Protein AF-A0A161MKS6-F1 (afdb_monomer_lite)

Structure (mmCIF, N/CA/C/O backbone):
data_AF-A0A161MKS6-F1
#
_entry.id   AF-A0A161MKS6-F1
#
loop_
_atom_site.group_PDB
_atom_site.id
_atom_site.type_symbol
_atom_site.label_atom_id
_atom_site.label_alt_id
_atom_site.label_comp_id
_atom_site.label_asym_id
_atom_site.label_entity_id
_atom_site.label_seq_id
_atom_site.pdbx_PDB_ins_code
_atom_site.Cartn_x
_atom_site.Cartn_y
_atom_site.Cartn_z
_atom_site.occupancy
_atom_site.B_iso_or_equiv
_atom_site.auth_seq_id
_atom_site.auth_comp_id
_atom_site.auth_asym_id
_atom_site.auth_atom_id
_atom_site.pdbx_PDB_model_num
ATOM 1 N N . GLY A 1 1 ? -2.734 -14.173 -0.944 1.00 78.94 1 GLY A N 1
ATOM 2 C CA . GLY A 1 1 ? -2.696 -15.496 -1.613 1.00 78.94 1 GLY A CA 1
ATOM 3 C C . GLY A 1 1 ? -1.335 -16.158 -1.455 1.00 78.94 1 GLY A C 1
ATOM 4 O O . GLY A 1 1 ? -0.378 -15.473 -1.113 1.00 78.94 1 GLY A O 1
ATOM 5 N N . ASP A 1 2 ? -1.222 -17.461 -1.713 1.00 86.56 2 ASP A N 1
ATOM 6 C CA . ASP A 1 2 ? -0.013 -18.244 -1.380 1.00 86.56 2 ASP A CA 1
ATOM 7 C C . ASP A 1 2 ? 1.239 -17.820 -2.153 1.00 86.56 2 ASP A C 1
ATOM 9 O O . ASP A 1 2 ? 2.323 -17.746 -1.580 1.00 86.56 2 ASP A O 1
ATOM 13 N N . LYS A 1 3 ? 1.086 -17.419 -3.422 1.00 88.94 3 LYS A N 1
ATOM 14 C CA . LYS A 1 3 ? 2.189 -16.859 -4.225 1.00 88.94 3 LYS A CA 1
ATOM 15 C C . LYS A 1 3 ? 2.792 -15.598 -3.592 1.00 88.94 3 LYS A C 1
ATOM 17 O O . LYS A 1 3 ? 4.005 -15.427 -3.609 1.00 88.94 3 LYS A O 1
ATOM 22 N N . TYR A 1 4 ? 1.950 -14.742 -3.006 1.00 85.06 4 TYR A N 1
ATOM 23 C CA . TYR A 1 4 ? 2.385 -13.525 -2.313 1.00 85.06 4 TYR A CA 1
ATOM 24 C C . TYR A 1 4 ? 3.159 -13.869 -1.031 1.00 85.06 4 TYR A C 1
ATOM 26 O O . TYR A 1 4 ? 4.253 -13.356 -0.816 1.00 85.06 4 TYR A O 1
ATOM 34 N N . LYS A 1 5 ? 2.645 -14.810 -0.224 1.00 86.12 5 LYS A N 1
ATOM 35 C CA . LYS A 1 5 ? 3.329 -15.298 0.988 1.00 86.12 5 LYS A CA 1
ATOM 36 C C . LYS A 1 5 ? 4.694 -15.916 0.659 1.00 86.12 5 LYS A C 1
ATOM 38 O O . LYS A 1 5 ? 5.677 -15.624 1.333 1.00 86.12 5 LYS A O 1
ATOM 43 N N . TYR A 1 6 ? 4.765 -16.718 -0.406 1.00 91.00 6 TYR A N 1
ATOM 44 C CA . TYR A 1 6 ? 6.017 -17.295 -0.897 1.00 91.00 6 TYR A CA 1
ATOM 45 C C . TYR A 1 6 ? 7.014 -16.211 -1.322 1.00 91.00 6 TYR A C 1
ATOM 47 O O . TYR A 1 6 ? 8.166 -16.231 -0.895 1.00 91.00 6 TYR A O 1
ATOM 55 N N . ALA A 1 7 ? 6.578 -15.234 -2.124 1.00 89.19 7 ALA A N 1
ATOM 56 C CA . ALA A 1 7 ? 7.439 -14.138 -2.562 1.00 89.19 7 ALA A CA 1
ATOM 57 C C . ALA A 1 7 ? 8.044 -13.376 -1.372 1.00 89.19 7 ALA A C 1
ATOM 59 O O . ALA A 1 7 ? 9.244 -13.114 -1.369 1.00 89.19 7 ALA A O 1
ATOM 60 N N . ILE A 1 8 ? 7.255 -13.117 -0.322 1.00 85.81 8 ILE A N 1
ATOM 61 C CA . ILE A 1 8 ? 7.759 -12.528 0.927 1.00 85.81 8 ILE A CA 1
ATOM 62 C C . ILE A 1 8 ? 8.809 -13.431 1.587 1.00 85.81 8 ILE A C 1
ATOM 64 O O . ILE A 1 8 ? 9.905 -12.958 1.887 1.00 85.81 8 ILE A O 1
ATOM 68 N N . ALA A 1 9 ? 8.505 -14.719 1.786 1.00 89.56 9 ALA A N 1
ATOM 69 C CA . ALA A 1 9 ? 9.395 -15.663 2.469 1.00 89.56 9 ALA A CA 1
ATOM 70 C C . ALA A 1 9 ? 10.775 -15.772 1.796 1.00 89.56 9 ALA A C 1
ATOM 72 O O . ALA A 1 9 ? 11.798 -15.844 2.473 1.00 89.56 9 ALA A O 1
ATOM 73 N N . PHE A 1 10 ? 10.808 -15.711 0.465 1.00 90.81 10 PHE A N 1
ATOM 74 C CA . PHE A 1 10 ? 12.035 -15.784 -0.330 1.00 90.81 10 PHE A CA 1
ATOM 75 C C . PHE A 1 10 ? 12.588 -14.414 -0.743 1.00 90.81 10 PHE A C 1
ATOM 77 O O . PHE A 1 10 ? 13.522 -14.345 -1.539 1.00 90.81 10 PHE A O 1
ATOM 84 N N . ARG A 1 11 ? 12.035 -13.319 -0.200 1.00 88.12 11 ARG A N 1
ATOM 85 C CA . ARG A 1 11 ? 12.436 -11.933 -0.501 1.00 88.12 11 ARG A CA 1
ATOM 86 C C . ARG A 1 11 ? 12.435 -11.609 -2.000 1.00 88.12 11 ARG A C 1
ATOM 88 O O . ARG A 1 11 ? 13.225 -10.789 -2.467 1.00 88.12 11 ARG A O 1
ATOM 95 N N . VAL A 1 12 ? 11.533 -12.235 -2.749 1.00 90.38 12 VAL A N 1
ATOM 96 C CA . VAL A 1 12 ? 11.294 -11.931 -4.159 1.00 90.38 12 VAL A CA 1
ATOM 97 C C . VAL A 1 12 ? 10.552 -10.589 -4.234 1.00 90.38 12 VAL A C 1
ATOM 99 O O . VAL A 1 12 ? 9.501 -10.454 -3.602 1.00 90.38 12 VAL A O 1
ATOM 102 N N . PRO A 1 13 ? 11.066 -9.583 -4.970 1.00 88.19 13 PRO A N 1
ATOM 103 C CA . PRO A 1 13 ? 10.397 -8.293 -5.103 1.00 88.19 13 PRO A CA 1
ATOM 104 C C . PRO A 1 13 ? 8.992 -8.438 -5.688 1.00 88.19 13 PRO A C 1
ATOM 106 O O . PRO A 1 13 ? 8.795 -9.108 -6.702 1.00 88.19 13 PRO A O 1
ATOM 109 N N . ILE A 1 14 ? 8.023 -7.780 -5.056 1.00 91.31 14 ILE A N 1
ATOM 110 C CA . ILE A 1 14 ? 6.641 -7.725 -5.524 1.00 91.31 14 ILE A CA 1
ATOM 111 C C . ILE A 1 14 ? 6.441 -6.350 -6.149 1.00 91.31 14 ILE A C 1
ATOM 113 O O . ILE A 1 14 ? 6.571 -5.332 -5.470 1.00 91.31 14 ILE A O 1
ATOM 117 N N . MET A 1 15 ? 6.181 -6.335 -7.450 1.00 93.00 15 MET A N 1
ATOM 118 C CA . MET A 1 15 ? 6.141 -5.126 -8.267 1.00 93.00 15 MET A CA 1
ATOM 119 C C . MET A 1 15 ? 4.708 -4.833 -8.706 1.00 93.00 15 MET A C 1
ATOM 121 O O . MET A 1 15 ? 3.905 -5.754 -8.869 1.00 93.00 15 MET A O 1
ATOM 125 N N . SER A 1 16 ? 4.394 -3.558 -8.909 1.00 92.94 16 SER A N 1
ATOM 126 C CA . SER A 1 16 ? 3.135 -3.124 -9.501 1.00 92.94 16 SER A CA 1
ATOM 127 C C . SER A 1 16 ? 3.092 -3.455 -11.001 1.00 92.94 16 SER A C 1
ATOM 129 O O . SER A 1 16 ? 4.124 -3.715 -11.629 1.00 92.94 16 SER A O 1
ATOM 131 N N . VAL A 1 17 ? 1.900 -3.464 -11.602 1.00 93.19 17 VAL A N 1
ATOM 132 C CA . VAL A 1 17 ? 1.745 -3.772 -13.037 1.00 93.19 17 VAL A CA 1
ATOM 133 C C . VAL A 1 17 ? 2.351 -2.677 -13.923 1.00 93.19 17 VAL A C 1
ATOM 135 O O . VAL A 1 17 ? 2.867 -2.951 -15.007 1.00 93.19 17 VAL A O 1
ATOM 138 N N . GLU A 1 18 ? 2.375 -1.441 -13.429 1.00 93.00 18 GLU A N 1
ATOM 139 C CA . GLU A 1 18 ? 2.968 -0.275 -14.082 1.00 93.00 18 GLU A CA 1
ATOM 140 C C . GLU A 1 18 ? 4.459 -0.482 -14.364 1.00 93.00 18 GLU A C 1
ATOM 142 O O . GLU A 1 18 ? 4.937 -0.028 -15.403 1.00 93.00 18 GLU A O 1
ATOM 147 N N . TRP A 1 19 ? 5.176 -1.239 -13.520 1.00 93.88 19 TRP A N 1
ATOM 148 C CA . TRP A 1 19 ? 6.568 -1.622 -13.782 1.00 93.88 19 TRP A CA 1
ATOM 149 C C . TRP A 1 19 ? 6.720 -2.316 -15.135 1.00 93.88 19 TRP A C 1
ATOM 151 O O . TRP A 1 19 ? 7.613 -1.978 -15.909 1.00 93.88 19 TRP A O 1
ATOM 161 N N . VAL A 1 20 ? 5.827 -3.263 -15.440 1.00 93.12 20 VAL A N 1
ATOM 162 C CA . VAL A 1 20 ? 5.859 -4.032 -16.691 1.00 93.12 20 VAL A CA 1
ATOM 163 C C . VAL A 1 20 ? 5.573 -3.116 -17.876 1.00 93.12 20 VAL A C 1
ATOM 165 O O . VAL A 1 20 ? 6.284 -3.156 -18.881 1.00 93.12 20 VAL A O 1
ATOM 168 N N . HIS A 1 21 ? 4.560 -2.257 -17.753 1.00 94.25 21 HIS A N 1
ATOM 169 C CA . HIS A 1 21 ? 4.196 -1.312 -18.804 1.00 94.25 21 HIS A CA 1
ATOM 170 C C . HIS A 1 21 ? 5.308 -0.296 -19.086 1.00 94.25 21 HIS A C 1
ATOM 172 O O . HIS A 1 21 ? 5.652 -0.082 -20.250 1.00 94.25 21 HIS A O 1
ATOM 178 N N . ASN A 1 22 ? 5.916 0.281 -18.047 1.00 92.12 22 ASN A N 1
ATOM 179 C CA . ASN A 1 22 ? 7.008 1.236 -18.203 1.00 92.12 22 ASN A CA 1
ATOM 180 C C . ASN A 1 22 ? 8.277 0.563 -18.747 1.00 92.12 22 ASN A C 1
ATOM 182 O O . ASN A 1 22 ? 8.888 1.056 -19.693 1.00 92.12 22 ASN A O 1
ATOM 186 N N . ALA A 1 23 ? 8.632 -0.617 -18.229 1.00 92.62 23 ALA A N 1
ATOM 187 C CA . ALA A 1 23 ? 9.754 -1.395 -18.748 1.00 92.62 23 ALA A CA 1
ATOM 188 C C . ALA A 1 23 ? 9.598 -1.693 -20.245 1.00 92.62 23 ALA A C 1
ATOM 190 O O . ALA A 1 23 ? 10.554 -1.577 -21.013 1.00 92.62 23 ALA A O 1
ATOM 191 N N . TRP A 1 24 ? 8.380 -2.027 -20.676 1.00 93.88 24 TRP A N 1
ATOM 192 C CA . TRP A 1 24 ? 8.074 -2.239 -22.084 1.00 93.88 24 TRP A CA 1
ATOM 193 C C . TRP A 1 24 ? 8.149 -0.951 -22.912 1.00 93.88 24 TRP A C 1
ATOM 195 O O . TRP A 1 24 ? 8.666 -0.970 -24.033 1.00 93.88 24 TRP A O 1
ATOM 205 N N . ALA A 1 25 ? 7.662 0.174 -22.387 1.00 94.19 25 ALA A N 1
ATOM 206 C CA . ALA A 1 25 ? 7.751 1.469 -23.058 1.00 94.19 25 ALA A CA 1
ATOM 207 C C . ALA A 1 25 ? 9.214 1.878 -23.308 1.00 94.19 25 ALA A C 1
ATOM 209 O O . ALA A 1 25 ? 9.552 2.333 -24.399 1.00 94.19 25 ALA A O 1
ATOM 210 N N . MET A 1 26 ? 10.092 1.606 -22.342 1.00 92.56 26 MET A N 1
ATOM 211 C CA . MET A 1 26 ? 11.515 1.958 -22.360 1.00 92.56 26 MET A CA 1
ATOM 212 C C . MET A 1 26 ? 12.404 0.926 -23.078 1.00 92.56 26 MET A C 1
ATOM 214 O O . MET A 1 26 ? 13.621 1.092 -23.133 1.00 92.56 26 MET A O 1
ATOM 218 N N . ARG A 1 27 ? 11.831 -0.138 -23.661 1.00 92.81 27 ARG A N 1
ATOM 219 C CA . ARG A 1 27 ? 12.578 -1.287 -24.221 1.00 92.81 27 ARG A CA 1
ATOM 220 C C . ARG A 1 27 ? 13.621 -0.938 -25.288 1.00 92.81 27 ARG A C 1
ATOM 22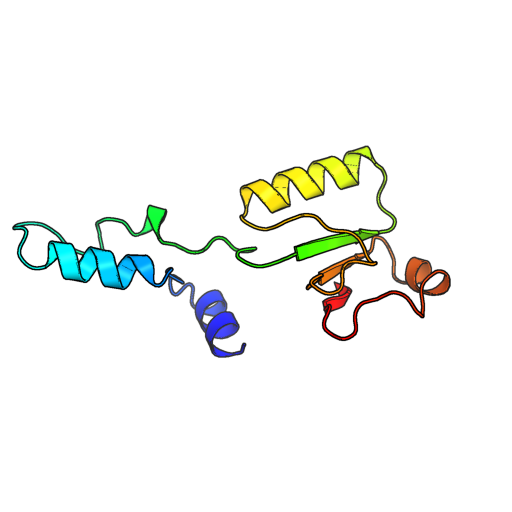2 O O . ARG A 1 27 ? 14.569 -1.690 -25.477 1.00 92.81 27 ARG A O 1
ATOM 229 N N . SER A 1 28 ? 13.426 0.157 -26.022 1.00 94.06 28 SER A N 1
ATOM 230 C CA . SER A 1 28 ? 14.343 0.616 -27.074 1.00 94.06 28 SER A CA 1
ATOM 231 C C . SER A 1 28 ? 15.352 1.655 -26.585 1.00 94.06 28 SER A C 1
ATOM 233 O O . SER A 1 28 ? 16.211 2.077 -27.356 1.00 94.06 28 SER A O 1
ATOM 235 N N . GLN A 1 29 ? 15.252 2.100 -25.330 1.00 93.62 29 GLN A N 1
ATOM 236 C CA . GLN A 1 29 ? 16.175 3.071 -24.768 1.00 93.62 29 GLN A CA 1
ATOM 237 C C . GLN A 1 29 ? 17.503 2.400 -24.421 1.00 93.62 29 GLN A C 1
ATOM 239 O O . GLN A 1 29 ? 17.581 1.504 -23.579 1.00 93.62 29 GLN A O 1
ATOM 244 N N . VAL A 1 30 ? 18.573 2.872 -25.056 1.00 92.19 30 VAL A N 1
ATOM 245 C CA . VAL A 1 30 ? 19.929 2.381 -24.803 1.00 92.19 30 VAL A CA 1
ATOM 246 C C . VAL A 1 30 ? 20.298 2.622 -23.336 1.00 92.19 30 VAL A C 1
ATOM 248 O O . VAL A 1 30 ? 20.164 3.731 -22.825 1.00 92.19 30 VAL A O 1
ATOM 251 N N . GLY A 1 31 ? 20.754 1.567 -22.658 1.00 89.31 31 GLY A N 1
ATOM 252 C CA . GLY A 1 31 ? 21.155 1.615 -21.248 1.00 89.31 31 GLY A CA 1
ATOM 253 C C . GLY A 1 31 ? 20.014 1.458 -20.235 1.00 89.31 31 GLY A C 1
ATOM 254 O O . GLY A 1 31 ? 20.287 1.378 -19.035 1.00 89.31 31 GLY A O 1
ATOM 255 N N . PHE A 1 32 ? 18.756 1.369 -20.679 1.00 91.38 32 PHE A N 1
ATOM 256 C CA . PHE A 1 32 ? 17.649 1.033 -19.788 1.00 91.38 32 PHE A CA 1
ATOM 257 C C . PHE A 1 32 ? 17.674 -0.458 -19.413 1.00 91.38 32 PHE A C 1
ATOM 259 O O . PHE A 1 32 ? 17.897 -1.335 -20.244 1.00 91.38 32 PHE A O 1
ATOM 266 N N . ASN A 1 33 ? 17.424 -0.742 -18.138 1.00 88.44 33 ASN A N 1
ATOM 267 C CA . ASN A 1 33 ? 17.354 -2.087 -17.573 1.00 88.44 33 ASN A CA 1
ATOM 268 C C . ASN A 1 33 ? 16.291 -2.111 -16.468 1.00 88.44 33 ASN A C 1
ATOM 270 O O . ASN A 1 33 ? 16.473 -1.502 -15.417 1.00 88.44 33 ASN A O 1
ATOM 274 N N . ALA A 1 34 ? 15.204 -2.848 -16.682 1.00 86.88 34 ALA A N 1
ATOM 275 C CA . ALA A 1 34 ? 14.072 -2.909 -15.755 1.00 86.88 34 ALA A CA 1
ATOM 276 C C . ALA A 1 34 ? 14.409 -3.497 -14.368 1.00 86.88 34 ALA A C 1
ATOM 278 O O . ALA A 1 34 ? 13.659 -3.287 -13.418 1.00 86.88 34 ALA A O 1
ATOM 279 N N . HIS A 1 35 ? 15.522 -4.228 -14.243 1.00 82.81 35 HIS A N 1
ATOM 280 C CA . HIS A 1 35 ? 16.027 -4.764 -12.974 1.00 82.81 35 HIS A CA 1
ATOM 281 C C . HIS A 1 35 ? 16.958 -3.805 -12.229 1.00 82.81 35 HIS A C 1
ATOM 283 O O . HIS A 1 35 ? 17.399 -4.125 -11.133 1.00 82.81 35 HIS A O 1
ATOM 289 N N . VAL A 1 36 ? 17.306 -2.662 -12.812 1.00 82.94 36 VAL A N 1
ATOM 290 C CA . VAL A 1 36 ? 18.162 -1.653 -12.167 1.00 82.94 36 VAL A CA 1
ATOM 291 C C . VAL A 1 36 ? 17.391 -0.349 -12.007 1.00 82.94 36 VAL A C 1
ATOM 293 O O . VAL A 1 36 ? 17.456 0.300 -10.966 1.00 82.94 36 VAL A O 1
ATOM 296 N N . HIS A 1 37 ? 16.608 0.005 -13.020 1.00 80.56 37 HIS A N 1
ATOM 297 C CA . HIS A 1 37 ? 15.844 1.240 -13.091 1.00 80.56 37 HIS A CA 1
ATOM 298 C C . HIS A 1 37 ?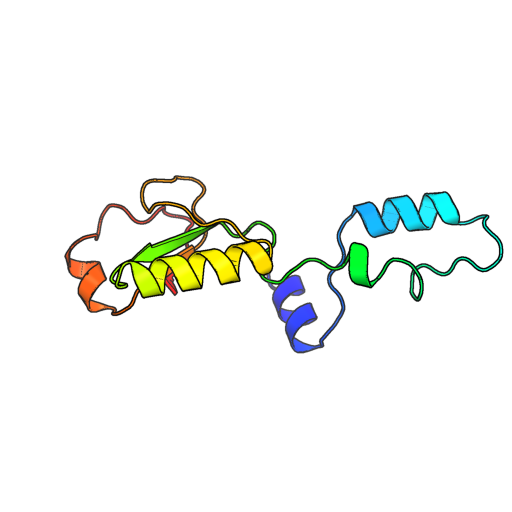 14.397 1.004 -12.647 1.00 80.56 37 HIS A C 1
ATOM 300 O O . HIS A 1 37 ? 13.757 0.046 -13.075 1.00 80.56 37 HIS A O 1
ATOM 306 N N . GLY A 1 38 ? 13.873 1.881 -11.786 1.00 73.56 38 GLY A N 1
ATOM 307 C CA . GLY A 1 38 ? 12.463 1.871 -11.366 1.00 73.56 38 GLY A CA 1
ATOM 308 C C . GLY A 1 38 ? 12.081 0.820 -10.313 1.00 73.56 38 GLY A C 1
ATOM 309 O O . GLY A 1 38 ? 10.941 0.813 -9.857 1.00 73.56 38 GLY A O 1
ATOM 310 N N . LEU A 1 39 ? 13.004 -0.040 -9.861 1.00 81.31 39 LEU A N 1
ATOM 311 C CA . LEU A 1 39 ? 12.699 -1.063 -8.848 1.00 81.31 39 LEU A CA 1
ATOM 312 C C . LEU A 1 39 ? 12.123 -0.477 -7.551 1.00 81.31 39 LEU A C 1
ATOM 314 O O . LEU A 1 39 ? 11.200 -1.047 -6.988 1.00 81.31 39 LEU A O 1
ATOM 318 N N . ALA A 1 40 ? 12.664 0.635 -7.052 1.00 83.56 40 ALA A N 1
ATOM 319 C CA . ALA A 1 40 ? 12.184 1.226 -5.802 1.00 83.56 40 ALA A CA 1
ATOM 320 C C . ALA A 1 40 ? 10.814 1.907 -5.962 1.00 83.56 40 ALA A C 1
ATOM 322 O O . ALA A 1 40 ? 10.007 1.876 -5.040 1.00 83.56 40 ALA A O 1
ATOM 323 N N . GLU A 1 41 ? 10.558 2.490 -7.135 1.00 86.75 41 GLU A N 1
ATOM 324 C CA . GLU A 1 41 ? 9.336 3.236 -7.451 1.00 86.75 41 GLU A CA 1
ATOM 325 C C . GLU A 1 41 ? 8.127 2.312 -7.606 1.00 86.75 41 GLU A C 1
ATOM 327 O O . GLU A 1 41 ? 7.061 2.589 -7.065 1.00 86.75 41 GLU A O 1
ATOM 332 N N . TYR A 1 42 ? 8.304 1.187 -8.300 1.00 90.56 42 TYR A N 1
ATOM 333 C CA . TYR A 1 42 ? 7.204 0.267 -8.589 1.00 90.56 42 TYR A CA 1
ATOM 334 C C . TYR A 1 42 ? 7.099 -0.905 -7.612 1.00 90.56 42 TYR A C 1
ATOM 336 O O . TYR A 1 42 ? 6.238 -1.771 -7.774 1.00 90.56 42 TYR A O 1
ATOM 344 N N . LYS A 1 43 ? 7.976 -0.988 -6.608 1.00 91.38 43 LYS A N 1
ATOM 345 C CA . LYS A 1 43 ? 7.863 -2.018 -5.575 1.00 91.38 43 LYS A CA 1
ATOM 346 C C . LYS A 1 43 ? 6.631 -1.736 -4.723 1.00 91.38 43 LYS A C 1
ATOM 348 O O . LYS A 1 43 ? 6.504 -0.667 -4.130 1.00 91.38 43 LYS A O 1
ATOM 353 N N . LEU A 1 44 ? 5.745 -2.722 -4.620 1.00 92.19 44 LEU A N 1
ATOM 354 C CA . LEU A 1 44 ? 4.571 -2.606 -3.769 1.00 92.19 44 LEU A CA 1
ATOM 355 C C . LEU A 1 44 ? 4.995 -2.538 -2.304 1.00 92.19 44 LEU A C 1
ATOM 357 O O . LEU A 1 44 ? 5.812 -3.334 -1.826 1.00 92.19 44 LEU A O 1
ATOM 361 N N . LYS A 1 45 ? 4.419 -1.569 -1.594 1.00 91.19 45 LYS A N 1
ATOM 362 C CA . LYS A 1 45 ? 4.600 -1.438 -0.152 1.00 91.19 45 LYS A CA 1
ATOM 363 C C . LYS A 1 45 ? 3.859 -2.564 0.590 1.00 91.19 45 LYS A C 1
ATOM 365 O O . LYS A 1 45 ? 2.907 -3.123 0.038 1.00 91.19 45 LYS A O 1
ATOM 370 N N . PRO A 1 46 ? 4.261 -2.894 1.832 1.00 88.19 46 PRO A N 1
ATOM 371 C CA . PRO A 1 46 ? 3.707 -4.031 2.570 1.00 88.19 46 PRO A CA 1
ATOM 372 C C . PRO A 1 46 ? 2.184 -3.995 2.726 1.00 88.19 46 PRO A C 1
ATOM 374 O O . PRO A 1 46 ? 1.542 -5.033 2.614 1.00 88.19 46 PRO A O 1
ATOM 377 N N . PHE A 1 47 ? 1.609 -2.807 2.928 1.00 92.50 47 PHE A N 1
ATOM 378 C CA . PHE A 1 47 ? 0.173 -2.636 3.144 1.00 92.50 47 PHE A CA 1
ATOM 379 C C . PHE A 1 47 ? -0.575 -2.157 1.898 1.00 92.50 47 PHE A C 1
ATOM 381 O O . PHE A 1 47 ? -1.690 -1.659 2.007 1.00 92.50 47 PHE A O 1
ATOM 388 N N . HIS A 1 48 ? 0.002 -2.313 0.702 1.00 91.69 48 HIS A N 1
ATOM 389 C CA . HIS A 1 48 ? -0.666 -1.906 -0.531 1.00 91.69 48 HIS A CA 1
ATOM 390 C C . HIS A 1 48 ? -2.027 -2.604 -0.692 1.00 91.69 48 HIS A C 1
ATOM 392 O O . HIS A 1 48 ? -2.108 -3.831 -0.747 1.00 91.69 48 HIS A O 1
ATOM 398 N N . GLY A 1 49 ? -3.093 -1.803 -0.773 1.00 90.38 49 GLY A N 1
ATOM 399 C CA . GLY A 1 49 ? -4.476 -2.281 -0.861 1.00 90.38 49 GLY A CA 1
ATOM 400 C C . GLY A 1 49 ? -5.080 -2.747 0.470 1.00 90.38 49 GLY A C 1
ATOM 401 O O . GLY A 1 49 ? -6.253 -3.111 0.498 1.00 90.38 49 GLY A O 1
ATOM 402 N N . ALA A 1 50 ? -4.321 -2.718 1.570 1.00 93.44 50 ALA A N 1
ATOM 403 C CA . ALA A 1 50 ? -4.839 -3.027 2.893 1.00 93.44 50 ALA A CA 1
ATOM 404 C C . ALA A 1 50 ? -5.594 -1.823 3.465 1.00 93.44 50 ALA A C 1
ATOM 406 O O . ALA A 1 50 ? -5.098 -0.694 3.493 1.00 93.44 50 ALA A O 1
ATOM 407 N N . ARG A 1 51 ? -6.798 -2.096 3.954 1.00 95.06 51 ARG A N 1
ATOM 408 C CA . ARG A 1 51 ? -7.640 -1.172 4.713 1.00 95.06 51 ARG A CA 1
ATOM 409 C C . ARG A 1 51 ? -7.786 -1.739 6.117 1.00 95.06 51 ARG A C 1
ATOM 411 O O . ARG A 1 51 ? -8.308 -2.850 6.249 1.00 95.06 51 ARG A O 1
ATOM 418 N N . VAL A 1 52 ? -7.239 -1.045 7.109 1.00 94.62 52 VAL A N 1
ATOM 419 C CA . VAL A 1 52 ? -7.014 -1.584 8.458 1.00 94.62 52 VAL A CA 1
ATOM 420 C C . VAL A 1 52 ? -7.778 -0.770 9.494 1.00 94.62 52 VAL A C 1
ATOM 422 O O . VAL A 1 52 ? -7.644 0.452 9.541 1.00 94.62 52 VAL A O 1
ATOM 425 N N . CYS A 1 53 ? -8.567 -1.449 10.319 1.00 92.81 53 CYS A N 1
ATOM 426 C CA . CYS A 1 53 ? -9.223 -0.867 11.482 1.00 92.81 53 CYS A CA 1
ATOM 427 C C . CYS A 1 53 ? -8.435 -1.205 12.752 1.00 92.81 53 CYS A C 1
ATOM 429 O O . CYS A 1 53 ? -8.004 -2.344 12.916 1.00 92.81 53 CYS A O 1
ATOM 431 N N . PHE A 1 54 ? -8.257 -0.231 13.643 1.00 92.69 54 PHE A N 1
ATOM 432 C CA . PHE A 1 54 ? -7.565 -0.399 14.924 1.00 92.69 54 PHE A CA 1
ATOM 433 C C . PHE A 1 54 ? -8.562 -0.234 16.074 1.00 92.69 54 PHE A C 1
ATOM 435 O O . PHE A 1 54 ? -9.206 0.812 16.181 1.00 92.69 54 PHE A O 1
ATOM 442 N N . LEU A 1 55 ? -8.670 -1.238 16.945 1.00 89.62 55 LEU A N 1
ATOM 443 C CA . LEU A 1 55 ? -9.642 -1.280 18.039 1.00 89.62 55 LEU A CA 1
ATOM 444 C C . LEU A 1 55 ? -8.977 -1.556 19.391 1.00 89.62 55 LEU A C 1
ATOM 446 O O . LEU A 1 55 ? -8.055 -2.358 19.501 1.00 89.62 55 LEU A O 1
ATOM 450 N N . GLY A 1 56 ? -9.467 -0.879 20.432 1.00 87.12 56 GLY A N 1
ATOM 451 C CA . GLY A 1 56 ? -8.954 -1.011 21.801 1.00 87.12 56 GLY A CA 1
ATOM 452 C C . GLY A 1 56 ? -7.700 -0.184 22.107 1.00 87.12 56 GLY A C 1
ATOM 453 O O . GLY A 1 56 ? -7.278 -0.148 23.258 1.00 87.12 56 GLY A O 1
ATOM 454 N N . PHE A 1 57 ? -7.130 0.505 21.114 1.00 88.81 57 PHE A N 1
ATOM 455 C CA . PHE A 1 57 ? -5.939 1.340 21.288 1.00 88.81 57 PHE A CA 1
ATOM 456 C C . PHE A 1 57 ? -6.287 2.733 21.842 1.00 88.81 57 PHE A C 1
ATOM 458 O O . PHE A 1 57 ? -7.289 3.325 21.415 1.00 88.81 57 PHE A O 1
ATOM 465 N N . PRO A 1 58 ? -5.445 3.299 22.727 1.00 91.12 58 PRO A N 1
ATOM 466 C CA . PRO A 1 58 ? -5.437 4.727 23.034 1.00 91.12 58 PRO A CA 1
ATOM 467 C C . PRO A 1 58 ? -5.368 5.591 21.766 1.00 91.12 58 PRO A C 1
ATOM 469 O O . PRO A 1 58 ? -4.840 5.171 20.735 1.00 91.12 58 PRO A O 1
ATOM 472 N N . GLU A 1 59 ? -5.912 6.810 21.812 1.00 89.94 59 GLU A N 1
ATOM 473 C CA . GLU A 1 59 ? -6.023 7.664 20.620 1.00 89.94 59 GLU A CA 1
ATOM 474 C C . GLU A 1 59 ? -4.660 8.041 20.020 1.00 89.94 59 GLU A C 1
ATOM 476 O O . GLU A 1 59 ? -4.508 8.072 18.797 1.00 89.94 59 GLU A O 1
ATOM 481 N N . ASP A 1 60 ? -3.671 8.303 20.869 1.00 92.50 60 ASP A N 1
ATOM 482 C CA . ASP A 1 60 ? -2.298 8.627 20.492 1.00 92.50 60 ASP A CA 1
ATOM 483 C C . ASP A 1 60 ? -1.587 7.438 19.834 1.00 92.50 60 ASP A C 1
ATOM 485 O O . ASP A 1 60 ? -0.999 7.598 18.761 1.00 92.50 60 ASP A O 1
ATOM 489 N N . GLU A 1 61 ? -1.717 6.240 20.408 1.00 93.00 61 GLU A N 1
ATOM 490 C CA . GLU A 1 61 ? -1.197 5.005 19.811 1.00 93.00 61 GLU A CA 1
ATOM 491 C C . GLU A 1 61 ? -1.878 4.708 18.474 1.00 93.00 61 GLU A C 1
ATOM 493 O O . GLU A 1 61 ? -1.209 4.474 17.466 1.00 93.00 61 GLU A O 1
ATOM 498 N N . ARG A 1 62 ? -3.211 4.807 18.424 1.00 91.81 62 ARG A N 1
ATOM 499 C CA . ARG A 1 62 ? -3.991 4.606 17.199 1.00 91.81 62 ARG A CA 1
ATOM 500 C C . ARG A 1 62 ? -3.556 5.565 16.095 1.00 91.81 62 ARG A C 1
ATOM 502 O O . ARG A 1 62 ? -3.422 5.150 14.945 1.00 91.81 62 ARG A O 1
ATOM 509 N N . LYS A 1 63 ? -3.338 6.841 16.425 1.00 94.31 63 LYS A N 1
ATOM 510 C CA . LYS A 1 63 ? -2.865 7.841 15.464 1.00 94.31 63 LYS A CA 1
ATOM 511 C C . LYS A 1 63 ? -1.479 7.478 14.939 1.00 94.31 63 LYS A C 1
ATOM 513 O O . LYS A 1 63 ? -1.276 7.463 13.731 1.00 94.31 63 LYS A O 1
ATOM 518 N N . HIS A 1 64 ? -0.562 7.117 15.831 1.00 95.62 64 HIS A N 1
ATOM 519 C CA . HIS A 1 64 ? 0.779 6.697 15.441 1.00 95.62 64 HIS A CA 1
ATOM 520 C C . HIS A 1 64 ? 0.760 5.467 14.515 1.00 95.62 64 HIS A C 1
ATOM 522 O O . HIS A 1 64 ? 1.448 5.437 13.495 1.00 95.62 64 HIS A O 1
ATOM 528 N N . MET A 1 65 ? -0.074 4.471 14.824 1.00 94.56 65 MET A N 1
ATOM 529 C CA . MET A 1 65 ? -0.250 3.281 13.988 1.00 94.56 65 MET A CA 1
ATOM 530 C C . MET A 1 65 ? -0.860 3.614 12.622 1.00 94.56 65 MET A C 1
ATOM 532 O O . MET A 1 65 ? -0.432 3.058 11.608 1.00 94.56 65 MET A O 1
ATOM 536 N N . ALA A 1 66 ? -1.826 4.533 12.574 1.00 95.25 66 ALA A N 1
ATOM 537 C CA . ALA A 1 66 ? -2.407 5.015 11.326 1.00 95.25 66 ALA A CA 1
ATOM 538 C C . ALA A 1 66 ? -1.368 5.738 10.453 1.00 95.25 66 ALA A C 1
ATOM 540 O O . ALA A 1 66 ? -1.314 5.488 9.248 1.00 95.25 66 ALA A O 1
ATOM 541 N N . ASP A 1 67 ? -0.504 6.561 11.052 1.00 96.81 67 ASP A N 1
ATOM 542 C CA . ASP A 1 67 ? 0.576 7.248 10.337 1.00 96.81 67 ASP A CA 1
ATOM 543 C C . ASP A 1 67 ? 1.551 6.229 9.711 1.00 96.81 67 ASP A C 1
ATOM 545 O O . ASP A 1 67 ? 1.802 6.268 8.503 1.00 96.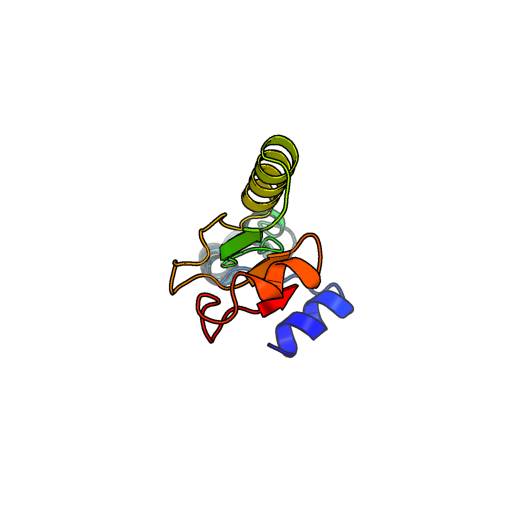81 67 ASP A O 1
ATOM 549 N N . ILE A 1 68 ? 2.005 5.232 10.484 1.00 96.31 68 ILE A N 1
ATOM 550 C CA . ILE A 1 68 ? 2.876 4.148 9.987 1.00 96.31 68 ILE A CA 1
ATOM 551 C C . ILE A 1 68 ? 2.199 3.356 8.858 1.00 96.31 68 ILE A C 1
ATOM 553 O O . ILE A 1 68 ? 2.845 2.994 7.867 1.00 96.31 68 ILE A O 1
ATOM 557 N N . LEU A 1 69 ? 0.905 3.060 8.992 1.00 96.31 69 LEU A N 1
ATOM 558 C CA . LEU A 1 69 ? 0.137 2.337 7.981 1.00 96.31 69 LEU A CA 1
ATOM 559 C C . LEU A 1 69 ? 0.118 3.095 6.648 1.00 96.31 69 LEU A C 1
ATOM 561 O O . LEU A 1 69 ? 0.383 2.497 5.600 1.00 96.31 69 LEU A O 1
ATOM 565 N N . ILE A 1 70 ? -0.150 4.402 6.692 1.00 96.12 70 ILE A N 1
ATOM 566 C CA . ILE A 1 70 ? -0.177 5.277 5.513 1.00 96.12 70 ILE A CA 1
ATOM 567 C C . ILE A 1 70 ? 1.210 5.351 4.872 1.00 96.12 70 ILE A C 1
ATOM 569 O O . ILE A 1 70 ? 1.349 5.170 3.657 1.00 96.12 70 ILE A O 1
ATOM 573 N N . GLU A 1 71 ? 2.263 5.537 5.672 1.00 95.56 71 GLU A N 1
ATOM 574 C CA . GLU A 1 71 ? 3.649 5.542 5.189 1.00 95.56 71 GLU A CA 1
ATOM 575 C C . GLU A 1 71 ? 4.003 4.248 4.443 1.00 95.56 71 GLU A C 1
ATOM 577 O O . GLU A 1 71 ? 4.713 4.268 3.429 1.00 95.56 71 GLU A O 1
ATOM 582 N N . ASN A 1 72 ? 3.429 3.125 4.876 1.00 94.31 72 ASN A N 1
ATOM 583 C CA . ASN A 1 72 ? 3.612 1.800 4.292 1.00 94.31 72 ASN A CA 1
ATOM 584 C C . ASN A 1 72 ? 2.526 1.411 3.267 1.00 94.31 72 ASN A C 1
ATOM 586 O O . ASN A 1 72 ? 2.444 0.250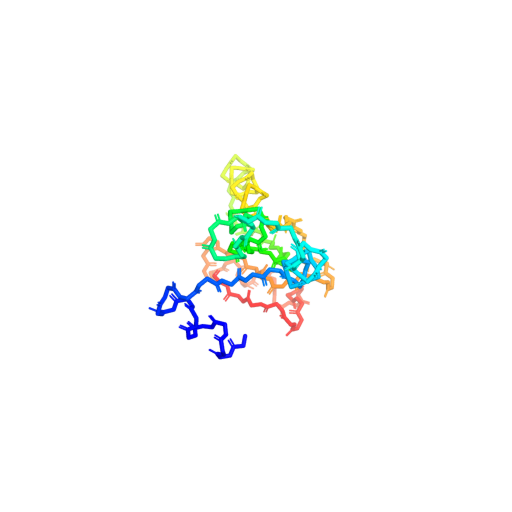 2.858 1.00 94.31 72 ASN A O 1
ATOM 590 N N . GLY A 1 73 ? 1.760 2.388 2.770 1.00 92.62 73 GLY A N 1
ATOM 591 C CA . GLY A 1 73 ? 0.877 2.253 1.608 1.00 92.62 73 GLY A CA 1
ATOM 592 C C . GLY A 1 73 ? -0.485 1.618 1.877 1.00 92.62 73 GLY A C 1
ATOM 593 O O . GLY A 1 73 ? -1.151 1.235 0.915 1.00 92.62 73 GLY A O 1
ATOM 594 N N . GLY A 1 74 ? -0.876 1.491 3.144 1.00 95.31 74 GLY A N 1
ATOM 595 C CA . GLY A 1 74 ? -2.221 1.093 3.545 1.00 95.31 74 GLY A CA 1
ATOM 596 C C . GLY A 1 74 ? -3.106 2.290 3.870 1.00 95.31 74 GLY A C 1
ATOM 597 O O . GLY A 1 74 ? -2.680 3.442 3.792 1.00 95.31 74 GLY A O 1
ATOM 598 N N . LEU A 1 75 ? -4.353 2.007 4.241 1.00 96.56 75 LEU A N 1
ATOM 599 C CA . LEU A 1 75 ? -5.343 3.019 4.601 1.00 96.56 75 LEU A CA 1
ATOM 600 C C . LEU A 1 75 ? -6.000 2.678 5.945 1.00 96.56 75 LEU A C 1
ATOM 602 O O . LEU A 1 75 ? -6.520 1.568 6.087 1.00 96.56 75 LEU A O 1
ATOM 606 N N . PRO A 1 76 ? -6.020 3.599 6.923 1.00 95.06 76 PRO A N 1
ATOM 607 C CA . PRO A 1 76 ? -6.827 3.419 8.120 1.00 95.06 76 PRO A CA 1
ATOM 608 C C . PRO A 1 76 ? -8.315 3.484 7.754 1.00 95.06 76 PRO A C 1
ATOM 610 O O . PRO A 1 76 ? -8.716 4.211 6.842 1.00 95.06 76 PRO A O 1
ATOM 613 N N . THR A 1 77 ? -9.131 2.690 8.435 1.00 94.19 77 THR A N 1
ATOM 614 C CA . THR A 1 77 ? -10.579 2.611 8.216 1.00 94.19 77 THR A CA 1
ATOM 615 C C . THR A 1 77 ? -11.309 2.239 9.508 1.00 94.19 77 THR A C 1
ATOM 617 O O . THR A 1 77 ? -10.680 1.960 10.531 1.00 94.19 77 THR A O 1
ATOM 620 N N . ASP A 1 78 ? -12.636 2.217 9.449 1.00 89.12 78 ASP A N 1
ATOM 621 C CA . ASP A 1 78 ? -13.518 1.890 10.563 1.00 89.12 78 ASP A CA 1
ATOM 622 C C . ASP A 1 78 ? -14.064 0.464 10.435 1.00 89.12 78 ASP A C 1
ATOM 624 O O . ASP A 1 78 ? -14.071 -0.130 9.356 1.00 89.12 78 ASP A O 1
ATOM 628 N N . ILE A 1 79 ? -14.543 -0.096 11.547 1.00 84.12 79 ILE A N 1
ATOM 629 C CA . ILE A 1 79 ? -15.086 -1.462 11.580 1.00 84.12 79 ILE A CA 1
ATOM 630 C C . ILE A 1 79 ? -16.350 -1.607 10.722 1.00 84.12 79 ILE A C 1
ATOM 632 O O . ILE A 1 79 ? -16.608 -2.673 10.175 1.00 84.12 79 ILE A O 1
ATOM 636 N N . GLU A 1 80 ? -17.116 -0.529 10.561 1.00 83.81 80 GLU A N 1
ATOM 637 C CA . GLU A 1 80 ? -18.341 -0.516 9.755 1.00 83.81 80 GLU A CA 1
ATOM 638 C C . GLU A 1 80 ? -18.063 -0.459 8.249 1.00 83.81 80 GLU A C 1
ATOM 640 O O . GLU A 1 80 ? -18.981 -0.592 7.438 1.00 83.81 80 GLU A O 1
ATOM 645 N N . ASP A 1 81 ? -16.806 -0.257 7.854 1.00 86.44 81 ASP A N 1
ATOM 646 C CA . ASP A 1 81 ? -16.448 -0.164 6.456 1.00 86.44 81 ASP A CA 1
ATOM 647 C C . ASP A 1 81 ? -16.473 -1.556 5.793 1.00 86.44 81 ASP A C 1
ATOM 649 O O . ASP A 1 81 ? -15.653 -2.422 6.119 1.00 86.44 81 ASP A O 1
ATOM 653 N N . PRO A 1 82 ? -17.356 -1.793 4.806 1.00 86.19 82 PRO A N 1
ATOM 654 C CA . PRO A 1 82 ? -17.487 -3.100 4.165 1.00 86.19 82 PRO A CA 1
ATOM 655 C C . PRO A 1 82 ? -16.254 -3.501 3.345 1.00 86.19 82 PRO A C 1
ATOM 657 O O . PRO A 1 82 ? -16.087 -4.674 3.018 1.00 86.19 82 PRO A O 1
ATOM 660 N N . ALA A 1 83 ? -15.398 -2.541 2.991 1.00 88.81 83 ALA A N 1
ATOM 661 C CA . ALA A 1 83 ? -14.132 -2.778 2.316 1.00 88.81 83 ALA A CA 1
ATOM 662 C C . ALA A 1 83 ? -12.950 -2.819 3.301 1.00 88.81 83 ALA A C 1
ATOM 664 O O . ALA A 1 83 ? -11.797 -2.763 2.868 1.00 88.81 83 ALA A O 1
ATOM 665 N N . CYS A 1 84 ? -13.192 -2.867 4.614 1.00 90.50 84 CYS A N 1
ATOM 666 C CA . CYS A 1 84 ? -12.147 -3.167 5.584 1.00 90.50 84 CYS A CA 1
ATOM 667 C C . CYS A 1 84 ? -11.612 -4.586 5.344 1.00 90.50 84 CYS A C 1
ATOM 669 O O . CYS A 1 84 ? -12.356 -5.543 5.135 1.00 90.50 84 CYS A O 1
ATOM 671 N N . THR A 1 85 ? -10.288 -4.701 5.337 1.00 92.25 85 THR A N 1
ATOM 672 C CA . THR A 1 85 ? -9.577 -5.948 5.017 1.00 92.25 85 THR A CA 1
ATOM 673 C C . THR A 1 85 ? -8.937 -6.585 6.243 1.00 92.25 85 THR A C 1
ATOM 675 O O . THR A 1 85 ? -8.695 -7.788 6.237 1.00 92.25 85 THR A O 1
ATOM 678 N N . HIS A 1 86 ? -8.632 -5.789 7.271 1.00 91.62 86 HIS A N 1
ATOM 679 C CA . HIS A 1 86 ? -7.964 -6.237 8.487 1.00 91.62 86 HIS A CA 1
ATOM 680 C C . HIS A 1 86 ? -8.489 -5.452 9.689 1.00 91.62 86 HIS A C 1
ATOM 682 O O . HIS A 1 86 ? -8.651 -4.234 9.608 1.00 91.62 86 HIS A O 1
ATOM 688 N N . VAL A 1 87 ? -8.692 -6.130 10.810 1.00 90.75 87 VAL A N 1
ATOM 689 C CA . VAL A 1 87 ? -9.004 -5.522 12.104 1.00 90.75 87 VAL A CA 1
ATOM 690 C C . VAL A 1 87 ? -7.901 -5.925 13.072 1.00 90.75 87 VAL A C 1
ATOM 692 O O . VAL A 1 87 ? -7.666 -7.113 13.267 1.00 90.75 87 VAL A O 1
ATOM 695 N N . VAL A 1 88 ? -7.216 -4.936 13.636 1.00 90.88 88 VAL A N 1
ATOM 696 C CA . VAL A 1 88 ? -6.144 -5.108 14.619 1.00 90.88 88 VAL A CA 1
ATOM 697 C C . VAL A 1 88 ? -6.697 -4.751 15.991 1.00 90.88 88 VAL A C 1
ATOM 699 O O . VAL A 1 88 ? -7.251 -3.660 16.170 1.00 90.88 88 VAL A O 1
ATOM 702 N N . LEU A 1 89 ? -6.541 -5.659 16.948 1.00 88.69 89 LEU A N 1
ATOM 703 C CA . LEU A 1 89 ? -7.064 -5.524 18.308 1.00 88.69 89 LEU A CA 1
ATOM 704 C C . LEU A 1 89 ? -5.916 -5.419 19.321 1.00 88.69 89 LEU A C 1
ATOM 706 O O . LEU A 1 89 ? -4.867 -6.034 19.146 1.00 88.69 89 LEU A O 1
ATOM 710 N N . VAL A 1 90 ? -6.111 -4.650 20.397 1.00 84.62 90 VAL A N 1
ATOM 711 C CA . VAL A 1 90 ? -5.174 -4.652 21.543 1.00 84.62 90 VAL A CA 1
ATOM 712 C C . VAL A 1 90 ? -5.246 -5.962 22.319 1.00 84.62 90 VAL A C 1
ATOM 714 O O . VAL A 1 90 ? -4.224 -6.468 22.783 1.00 84.62 90 VAL A O 1
ATOM 717 N N . ASP A 1 91 ? -6.453 -6.498 22.494 1.00 78.19 91 ASP A N 1
ATOM 718 C CA . ASP A 1 91 ? -6.697 -7.727 23.236 1.00 78.19 91 ASP A CA 1
ATOM 719 C C . ASP A 1 91 ? -7.812 -8.564 22.589 1.00 78.19 91 ASP A C 1
ATOM 721 O O . ASP A 1 91 ? -8.680 -8.064 21.882 1.00 78.19 91 ASP A O 1
ATOM 725 N N . GLU A 1 92 ? -7.819 -9.867 22.852 1.00 66.00 92 GLU A N 1
ATOM 726 C CA . GLU A 1 92 ? -8.905 -10.752 22.405 1.00 66.00 92 GLU A CA 1
ATOM 727 C C . GLU A 1 92 ? -10.206 -10.502 23.200 1.00 66.00 92 GLU A C 1
ATOM 729 O O . GLU A 1 92 ? -11.292 -10.902 22.783 1.00 66.00 92 GLU A O 1
ATOM 734 N N . SER A 1 93 ? -10.142 -9.830 24.358 1.00 62.28 93 SER A N 1
ATOM 735 C CA . SER A 1 93 ? -11.323 -9.553 25.188 1.00 62.28 93 SER A CA 1
ATOM 736 C C . SER A 1 93 ? -12.223 -8.442 24.642 1.00 62.28 93 SER A C 1
ATOM 738 O O . SER A 1 93 ? -13.433 -8.481 24.886 1.00 62.28 93 SER A O 1
ATOM 740 N N . THR A 1 94 ? -11.691 -7.513 23.845 1.00 60.53 94 THR A N 1
ATOM 741 C CA . THR A 1 94 ? -12.441 -6.469 23.123 1.00 60.53 94 THR A CA 1
ATOM 742 C C . THR A 1 94 ? -13.362 -7.044 22.048 1.00 60.53 94 THR A C 1
ATOM 744 O O . THR A 1 94 ? -14.311 -6.379 21.640 1.00 60.53 94 THR A O 1
ATOM 747 N N . ILE A 1 95 ? -13.191 -8.315 21.668 1.00 58.09 95 ILE A N 1
ATOM 748 C CA . ILE A 1 95 ? -14.112 -9.039 20.779 1.00 58.09 95 ILE A CA 1
ATOM 749 C C . ILE A 1 95 ? -15.495 -9.213 21.434 1.00 58.09 95 ILE A C 1
ATOM 751 O O . ILE A 1 95 ? -16.519 -9.211 20.749 1.00 58.09 95 ILE A O 1
ATOM 755 N N . THR A 1 96 ? -15.556 -9.300 22.769 1.00 49.91 96 THR A N 1
ATOM 756 C CA . THR A 1 96 ? -16.801 -9.575 23.513 1.00 49.91 96 THR A CA 1
ATOM 757 C C . THR A 1 96 ? -17.830 -8.442 23.403 1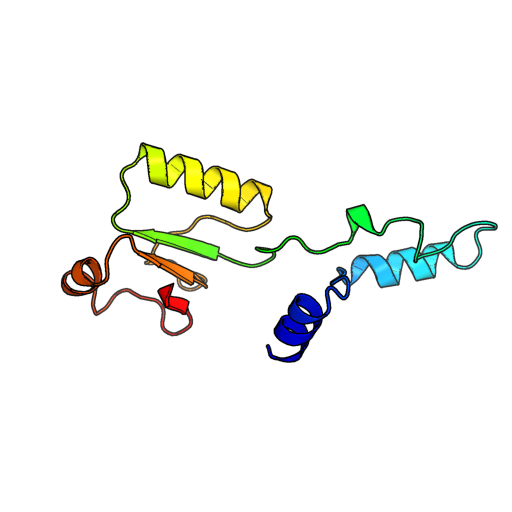.00 49.91 96 THR A C 1
ATOM 759 O O . THR A 1 96 ? -19.025 -8.690 23.548 1.00 49.91 96 THR A O 1
ATOM 762 N N . SER A 1 97 ? -17.404 -7.207 23.109 1.00 49.03 97 SER A N 1
ATOM 763 C CA . SER A 1 97 ? -18.310 -6.072 22.880 1.00 49.03 97 SER A CA 1
ATOM 764 C C . SER A 1 97 ? -18.670 -5.845 21.408 1.00 49.03 97 SER A C 1
ATOM 766 O O . SER A 1 97 ? -19.584 -5.066 21.143 1.00 49.03 97 SER A O 1
ATOM 768 N N . ALA A 1 98 ? -18.027 -6.537 20.459 1.00 53.34 98 ALA A N 1
ATOM 769 C CA . ALA A 1 98 ? -18.281 -6.364 19.027 1.00 53.34 98 ALA A CA 1
ATOM 770 C C . ALA A 1 98 ? -18.457 -7.678 18.225 1.00 53.34 98 ALA A C 1
ATOM 772 O O . ALA A 1 98 ? -17.844 -7.818 17.164 1.00 53.34 98 ALA A O 1
ATOM 773 N N . PRO A 1 99 ? -19.319 -8.644 18.618 1.00 50.16 99 PRO A N 1
ATOM 774 C CA . PRO A 1 99 ? -19.401 -9.905 17.875 1.00 50.16 99 PRO A CA 1
ATOM 775 C C . PRO A 1 99 ? -20.152 -9.807 16.532 1.00 50.16 99 PRO A C 1
ATOM 777 O O . PRO A 1 99 ? -20.194 -10.791 15.800 1.00 50.16 99 PRO A O 1
ATOM 780 N N . SER A 1 100 ? -20.771 -8.667 16.189 1.00 54.75 100 SER A N 1
ATOM 781 C CA . SER A 1 100 ? -21.628 -8.539 14.993 1.00 54.75 100 SER A CA 1
ATOM 782 C C . SER A 1 100 ? -21.177 -7.507 13.954 1.00 54.75 100 SER A C 1
ATOM 784 O O . SER A 1 100 ? -21.899 -7.302 12.982 1.00 54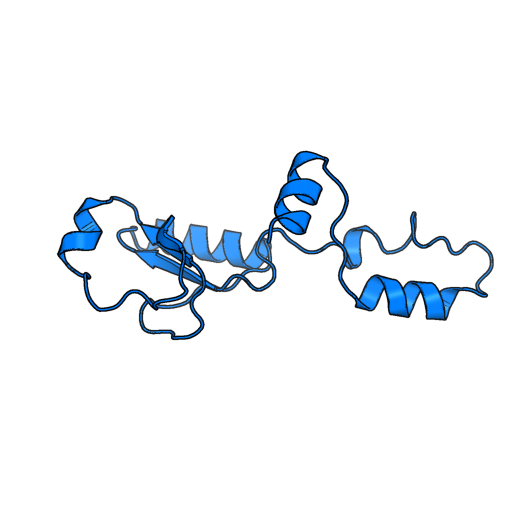.75 100 SER A O 1
ATOM 786 N N . GLN A 1 101 ? -20.043 -6.826 14.154 1.00 58.81 101 GLN A N 1
ATOM 787 C CA . GLN A 1 101 ? -19.639 -5.690 13.307 1.00 58.81 101 GLN A CA 1
ATOM 788 C C . GLN A 1 101 ? -18.407 -5.958 12.439 1.00 58.81 101 GLN A C 1
ATOM 790 O O . GLN A 1 101 ? -18.154 -5.191 11.519 1.00 58.81 101 GLN A O 1
ATOM 795 N N . VAL A 1 102 ? -17.655 -7.036 12.684 1.00 62.16 102 VAL A N 1
ATOM 796 C CA . VAL A 1 102 ? -16.468 -7.352 11.879 1.00 62.16 102 VAL A CA 1
ATOM 797 C C . VAL A 1 102 ? -16.906 -7.748 10.463 1.00 62.16 102 VAL A C 1
ATOM 799 O O . VAL A 1 102 ? -17.696 -8.688 10.317 1.00 62.16 102 VAL A O 1
ATOM 802 N N . PRO A 1 103 ? -16.411 -7.076 9.408 1.00 65.69 103 PRO A N 1
ATOM 803 C CA . PRO A 1 103 ? -16.769 -7.422 8.042 1.00 65.69 103 PRO A CA 1
ATOM 804 C C . PRO A 1 103 ? -16.390 -8.879 7.736 1.00 65.69 103 PRO A C 1
ATOM 806 O O . PRO A 1 103 ? -15.286 -9.297 8.087 1.00 65.69 103 PRO A O 1
ATOM 809 N N . PRO A 1 104 ? -17.240 -9.661 7.038 1.00 64.31 104 PRO A N 1
ATOM 810 C CA . PRO A 1 104 ? -17.040 -11.107 6.853 1.00 64.31 104 PRO A CA 1
ATOM 811 C C . PRO A 1 104 ? -15.713 -11.496 6.188 1.00 64.31 104 PRO A C 1
ATOM 813 O O . PRO A 1 104 ? -15.277 -12.638 6.289 1.00 64.31 104 PRO A O 1
ATOM 816 N N . MET A 1 105 ? -15.107 -10.554 5.464 1.00 69.94 105 MET A N 1
ATOM 817 C CA . MET A 1 105 ? -13.881 -10.746 4.690 1.00 69.94 105 MET A CA 1
ATOM 818 C C . MET A 1 105 ? -12.647 -10.130 5.360 1.00 69.94 105 MET A C 1
ATOM 820 O O . MET A 1 105 ? -11.556 -10.216 4.796 1.00 69.94 105 MET A O 1
ATOM 824 N N . ALA A 1 106 ? -12.802 -9.498 6.527 1.00 72.56 106 ALA A N 1
ATOM 825 C CA . ALA A 1 106 ? -11.692 -8.893 7.242 1.00 72.56 106 ALA A CA 1
ATOM 826 C C . ALA A 1 106 ? -10.921 -9.948 8.049 1.00 72.56 106 ALA A C 1
ATOM 828 O O . ALA A 1 106 ? -11.503 -10.783 8.741 1.00 72.56 106 ALA A O 1
ATOM 829 N N . HIS A 1 107 ? -9.594 -9.900 7.974 1.00 79.38 107 HIS A N 1
ATOM 830 C CA . HIS A 1 107 ? -8.723 -10.706 8.821 1.00 79.38 107 HIS A CA 1
ATOM 831 C C . HIS A 1 107 ? -8.589 -10.072 10.209 1.00 79.38 107 HIS A C 1
ATOM 833 O O . HIS A 1 107 ? -8.263 -8.893 10.320 1.00 79.38 107 HIS A O 1
ATOM 839 N N . LEU A 1 108 ? -8.821 -10.864 11.254 1.00 75.56 108 LEU A N 1
ATOM 840 C CA . LEU A 1 108 ? -8.539 -10.484 12.639 1.00 75.56 108 LEU A CA 1
ATOM 841 C C . LEU A 1 108 ? -7.058 -10.748 12.931 1.00 75.56 108 LEU A C 1
ATOM 843 O O . LEU A 1 108 ? -6.569 -11.846 12.643 1.00 75.56 108 LEU A O 1
ATOM 847 N N . CYS A 1 109 ? -6.369 -9.728 13.440 1.00 74.06 109 CYS A N 1
ATOM 848 C CA . CYS A 1 109 ? -4.927 -9.702 13.668 1.00 74.06 109 CYS A CA 1
ATOM 849 C C . CYS A 1 109 ? -4.588 -9.284 15.097 1.00 74.06 109 CYS A C 1
ATOM 851 O O . CYS A 1 109 ? -5.230 -8.330 15.597 1.00 74.06 109 CYS A O 1
#

Sequence (109 aa):
GDKYKYAIAFRVPIMSVEWVHNAWAMRSQVGFNAHVHGLAEYKLKPFHGARVCFLGFPEDERKHMADILIENGGLPTDIEDPACTHVVLVDESTITSAPSQVPPMAHLC

Secondary structure (DSSP, 8-state):
-HHHHHHHHTT---B-HHHHHHHHHTTTSTT--TTTSSHHHHBPPTTTT-EEEEES--HHHHHHHHHHHHHTT-EE--TT-TT--EEEES-GGGGGG-TTTS-TTPEE-

Foldseek 3Di:
DVVVVVCVVVVPFDFAPVLVVVCVVCVPPPPDDSVVPCSVVGGQFPAAQAEEEEPPDDPVVVVVVQVVQVVRHHHYDHLQDLSHAEYEYPDPVSCVVPVDRHRPRHHYD

pLDDT: mean 85.79, std 11.67, range [49.03, 96.81]

Radius of gyration: 18.3 Å; chains: 1; bounding box: 43×27×52 Å

InterPro domains:
  IPR001357 BRCT domain [PF00533] (45-92)
  IPR026817 Guanine nucleotide exchange factor Ect2 [PTHR16777] (1-100)
  IPR036420 BRCT domain superfamily [G3DSA:3.40.50.10190] (44-103)
  IPR036420 BRCT domain superfamily [SSF52113] (1-92)

Organism: Triatoma infestans (NCBI:txid30076)